Protein AF-A0A1B8ZJS1-F1 (afdb_monomer)

Sequence (62 aa):
GCPIEVTDLDEAIRITADYKEYRHKEKSFSEFDKRQNAYWTDMYEKLTALKKQSLTIKISER

Nearest PDB structures (foldseek):
  3qwe-assembly1_A-2  TM=7.800E-01  e=8.738E+00  Homo sapiens

Organism: NCBI:txid1414727

Structure (mmCIF, N/CA/C/O backbone):
data_AF-A0A1B8ZJS1-F1
#
_entry.id   AF-A0A1B8ZJS1-F1
#
loop_
_atom_site.group_PDB
_atom_site.id
_atom_site.type_symbol
_atom_site.label_atom_id
_atom_site.label_alt_id
_atom_site.label_comp_id
_atom_site.label_asym_id
_atom_site.label_entity_id
_atom_site.label_seq_id
_atom_site.pdbx_PDB_ins_code
_atom_site.Cartn_x
_atom_site.Cartn_y
_atom_site.Cartn_z
_atom_site.occupancy
_atom_site.B_iso_or_equiv
_atom_site.auth_seq_id
_atom_site.auth_comp_id
_atom_site.auth_asym_id
_atom_site.auth_atom_id
_atom_site.pdbx_PDB_model_num
ATOM 1 N N . GLY A 1 1 ? 0.874 16.043 -3.178 1.00 69.88 1 GLY A N 1
ATOM 2 C CA . GLY A 1 1 ? 0.447 14.638 -3.331 1.00 69.88 1 GLY A CA 1
ATOM 3 C C . GLY A 1 1 ? -0.966 14.604 -3.872 1.00 69.88 1 GLY A C 1
ATOM 4 O O . GLY A 1 1 ? -1.645 15.618 -3.768 1.00 69.88 1 GLY A O 1
ATOM 5 N N . CYS A 1 2 ? -1.387 13.482 -4.453 1.00 82.38 2 CYS A N 1
ATOM 6 C CA . CYS A 1 2 ? -2.778 13.263 -4.857 1.00 82.38 2 CYS A CA 1
ATOM 7 C 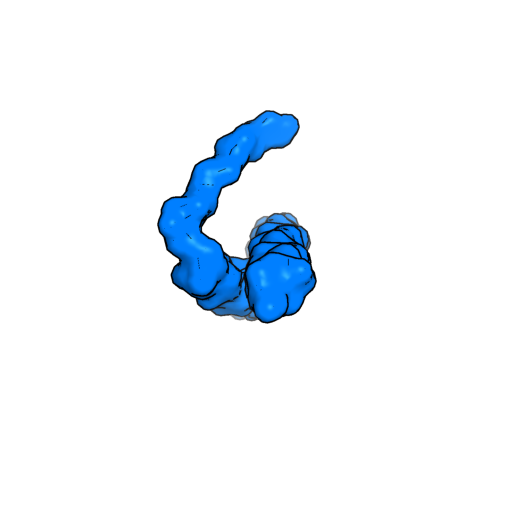C . CYS A 1 2 ? -3.524 12.557 -3.710 1.00 82.38 2 CYS A C 1
ATOM 9 O O . CYS A 1 2 ? -2.958 11.607 -3.160 1.00 82.38 2 CYS A O 1
ATOM 11 N N . PRO A 1 3 ? -4.729 13.002 -3.310 1.00 88.75 3 PRO A N 1
ATOM 12 C CA . PRO A 1 3 ? -5.565 12.255 -2.375 1.00 88.75 3 PRO A CA 1
ATOM 13 C C . PRO A 1 3 ? -5.903 10.868 -2.929 1.00 88.75 3 PRO A C 1
ATOM 15 O O . PRO A 1 3 ? -6.134 10.715 -4.127 1.00 88.75 3 PRO A O 1
ATOM 18 N N . ILE A 1 4 ? -5.936 9.867 -2.052 1.00 88.50 4 ILE A N 1
ATOM 19 C CA . ILE A 1 4 ? -6.322 8.495 -2.390 1.00 88.50 4 ILE A CA 1
ATOM 20 C C . ILE A 1 4 ? -7.511 8.134 -1.511 1.00 88.50 4 ILE A C 1
ATOM 22 O O . ILE A 1 4 ? -7.449 8.285 -0.291 1.00 88.50 4 ILE A O 1
ATOM 26 N N . GLU A 1 5 ? -8.579 7.655 -2.134 1.00 93.44 5 GLU A N 1
ATOM 27 C CA . GLU A 1 5 ? -9.708 7.051 -1.439 1.00 93.44 5 GLU A CA 1
ATOM 28 C C . GLU A 1 5 ? -9.468 5.543 -1.309 1.00 93.44 5 GLU A C 1
ATOM 30 O O . GLU A 1 5 ? -9.142 4.872 -2.289 1.00 93.44 5 GLU A O 1
ATOM 35 N N . VAL A 1 6 ? -9.601 5.013 -0.090 1.00 92.62 6 VAL A N 1
ATOM 36 C CA . VAL A 1 6 ? -9.468 3.579 0.196 1.00 92.62 6 VAL A CA 1
ATOM 37 C C . VAL A 1 6 ? -10.853 3.035 0.515 1.00 92.62 6 VAL A C 1
ATOM 39 O O . VAL A 1 6 ? -11.386 3.286 1.592 1.00 92.62 6 VAL A O 1
ATOM 42 N N . THR A 1 7 ? -11.434 2.305 -0.434 1.00 95.56 7 THR A N 1
ATOM 43 C CA . THR A 1 7 ? -12.784 1.731 -0.315 1.00 95.56 7 THR A CA 1
ATOM 44 C C . THR A 1 7 ? -12.799 0.408 0.450 1.00 95.56 7 THR A C 1
ATOM 46 O O . THR A 1 7 ? -13.755 0.127 1.167 1.00 95.56 7 THR A O 1
ATOM 49 N N . ASP A 1 8 ? -11.723 -0.375 0.342 1.00 96.06 8 ASP A N 1
ATOM 50 C CA . ASP A 1 8 ? -11.484 -1.594 1.113 1.00 96.06 8 ASP A CA 1
ATOM 51 C C . ASP A 1 8 ? -10.040 -1.591 1.633 1.00 96.06 8 ASP A C 1
ATOM 53 O O . ASP A 1 8 ? -9.074 -1.702 0.873 1.00 96.06 8 ASP A O 1
ATOM 57 N N . LEU A 1 9 ? -9.893 -1.418 2.948 1.00 95.62 9 LEU A N 1
ATOM 58 C CA . LEU A 1 9 ? -8.586 -1.319 3.591 1.00 95.62 9 LEU A CA 1
ATOM 59 C C . LEU A 1 9 ? -7.854 -2.665 3.640 1.00 95.62 9 LEU A C 1
ATOM 61 O O . LEU A 1 9 ? -6.628 -2.690 3.546 1.00 95.62 9 LEU A O 1
ATOM 65 N N . ASP A 1 10 ? -8.578 -3.774 3.779 1.00 95.94 10 ASP A N 1
ATOM 66 C CA . ASP A 1 10 ? -7.966 -5.098 3.889 1.00 95.94 10 ASP A CA 1
ATOM 67 C C . ASP A 1 10 ? -7.444 -5.562 2.533 1.00 95.94 10 ASP A C 1
ATOM 69 O O . ASP A 1 10 ? -6.303 -6.024 2.430 1.00 95.94 10 ASP A O 1
ATOM 73 N N . GLU A 1 11 ? -8.232 -5.342 1.485 1.00 96.44 11 GLU A N 1
ATOM 74 C CA . GLU A 1 11 ? -7.826 -5.639 0.117 1.00 96.44 11 GLU A CA 1
ATOM 75 C C . GLU A 1 11 ? -6.660 -4.748 -0.334 1.00 96.44 11 GLU A C 1
ATOM 77 O O . GLU A 1 11 ? -5.699 -5.232 -0.937 1.00 96.44 11 GLU A O 1
ATOM 82 N N . ALA A 1 12 ? -6.668 -3.461 0.030 1.00 96.38 12 ALA A N 1
ATOM 83 C CA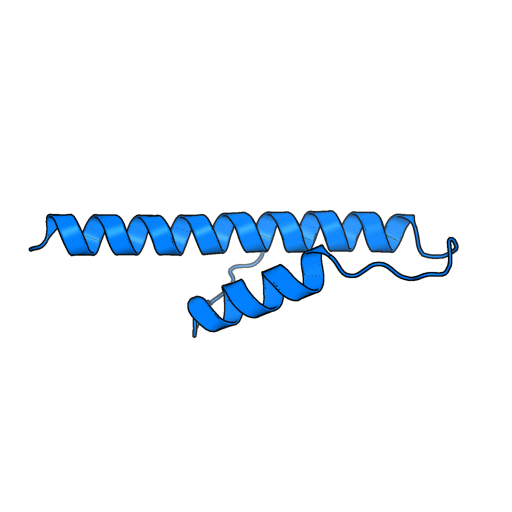 . ALA A 1 12 ? -5.558 -2.559 -0.272 1.00 96.38 12 ALA A CA 1
ATOM 84 C C . ALA A 1 12 ? -4.244 -3.002 0.405 1.00 96.38 12 ALA A C 1
ATOM 86 O O . ALA A 1 12 ? -3.179 -2.981 -0.221 1.00 96.38 12 ALA A O 1
ATOM 87 N N . ILE A 1 13 ? -4.296 -3.449 1.666 1.00 96.38 13 ILE A N 1
ATOM 88 C CA . ILE A 1 13 ? -3.119 -3.996 2.364 1.00 96.38 13 ILE A CA 1
ATOM 89 C C . ILE A 1 13 ? -2.623 -5.266 1.666 1.00 96.38 13 ILE A C 1
ATOM 91 O O . ILE A 1 13 ? -1.420 -5.408 1.451 1.00 96.38 13 ILE A O 1
ATOM 95 N N . ARG A 1 14 ? -3.532 -6.168 1.274 1.00 95.88 14 ARG A N 1
ATOM 96 C CA . ARG A 1 14 ? -3.182 -7.413 0.575 1.00 95.88 14 ARG A CA 1
ATOM 97 C C . ARG A 1 14 ? -2.453 -7.134 -0.739 1.00 95.88 14 ARG A C 1
ATOM 99 O O . ARG A 1 14 ? -1.366 -7.656 -0.957 1.00 95.88 14 ARG A O 1
ATOM 106 N N . ILE A 1 15 ? -3.008 -6.254 -1.573 1.00 94.19 15 ILE A N 1
ATOM 107 C CA . ILE A 1 15 ? -2.410 -5.866 -2.857 1.00 94.19 15 ILE A CA 1
ATOM 108 C C . ILE A 1 15 ? -1.015 -5.273 -2.633 1.00 94.19 15 ILE A C 1
ATOM 110 O O . ILE A 1 15 ? -0.040 -5.708 -3.241 1.00 94.19 15 ILE A O 1
ATOM 114 N N . THR A 1 16 ? -0.884 -4.296 -1.737 1.00 95.06 16 THR A N 1
ATOM 115 C CA . THR A 1 16 ? 0.410 -3.629 -1.517 1.00 95.06 16 THR A CA 1
ATOM 116 C C . THR A 1 16 ? 1.481 -4.551 -0.922 1.00 95.06 16 THR A C 1
ATOM 118 O O . THR A 1 16 ? 2.664 -4.376 -1.226 1.00 95.06 16 THR A O 1
ATOM 121 N N . ALA A 1 17 ? 1.088 -5.575 -0.158 1.00 93.62 17 ALA A N 1
ATOM 122 C CA . ALA A 1 17 ? 1.995 -6.621 0.308 1.00 93.62 17 ALA A CA 1
ATOM 123 C C . ALA A 1 17 ? 2.566 -7.466 -0.844 1.00 93.62 17 ALA A C 1
ATOM 125 O O . ALA A 1 17 ? 3.763 -7.749 -0.839 1.00 93.62 17 ALA A O 1
ATOM 126 N N . ASP A 1 18 ? 1.744 -7.814 -1.838 1.00 90.69 18 ASP A N 1
ATOM 127 C CA . ASP A 1 18 ? 2.173 -8.602 -3.000 1.00 90.69 18 ASP A CA 1
ATOM 128 C C . ASP A 1 18 ? 3.131 -7.793 -3.897 1.00 90.69 18 ASP A C 1
ATOM 130 O O . ASP A 1 18 ? 4.175 -8.280 -4.338 1.00 90.69 18 ASP A O 1
ATOM 134 N N . TYR A 1 19 ? 2.811 -6.518 -4.141 1.00 87.88 19 TYR A N 1
ATOM 135 C CA . TYR A 1 19 ? 3.571 -5.680 -5.073 1.00 87.88 19 TYR A CA 1
ATOM 136 C C . TYR A 1 19 ? 4.888 -5.140 -4.512 1.00 87.88 19 TYR A C 1
ATOM 138 O O . TYR A 1 19 ? 5.817 -4.909 -5.290 1.00 87.88 19 TYR A O 1
ATOM 146 N N . LYS A 1 20 ? 5.030 -4.966 -3.188 1.00 82.88 20 LYS A N 1
ATOM 147 C CA . LYS A 1 20 ? 6.308 -4.504 -2.614 1.00 82.88 20 LYS A CA 1
ATOM 148 C C . LYS A 1 20 ? 7.440 -5.513 -2.831 1.00 82.88 20 LYS A C 1
ATOM 150 O O . LYS A 1 20 ? 8.602 -5.124 -2.863 1.00 82.88 20 LYS A O 1
ATOM 155 N N . GLU A 1 21 ? 7.130 -6.797 -3.002 1.00 77.56 21 GLU A N 1
ATOM 156 C CA . GLU A 1 21 ? 8.133 -7.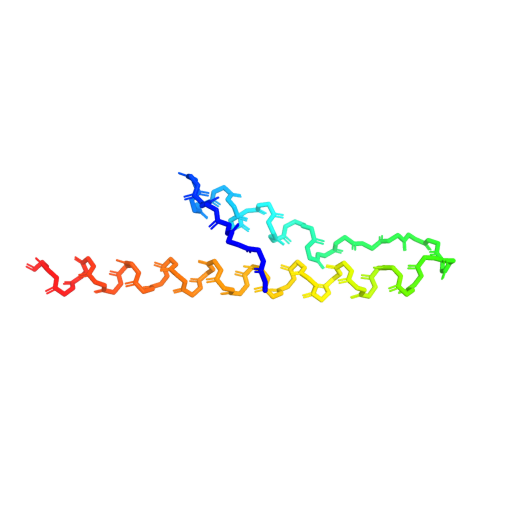859 -3.182 1.00 77.56 21 GLU A CA 1
ATOM 157 C C . GLU A 1 21 ? 8.409 -8.185 -4.654 1.00 77.56 21 GLU A C 1
ATOM 159 O O . GLU A 1 21 ? 9.361 -8.909 -4.965 1.00 77.56 21 GLU A O 1
ATOM 164 N N . TYR A 1 22 ? 7.624 -7.608 -5.567 1.00 74.94 22 TYR A N 1
ATOM 165 C CA . TYR A 1 22 ? 7.755 -7.837 -6.996 1.00 74.94 22 TYR A CA 1
ATOM 166 C C . TYR A 1 22 ? 9.054 -7.226 -7.539 1.00 74.94 22 TYR A C 1
ATOM 168 O O . TYR A 1 22 ? 9.304 -6.027 -7.412 1.00 74.94 22 TYR A O 1
ATOM 176 N N . ARG A 1 23 ? 9.892 -8.062 -8.161 1.00 68.81 23 ARG A N 1
ATOM 177 C CA . ARG A 1 23 ? 11.129 -7.652 -8.841 1.00 68.81 23 ARG A CA 1
ATOM 178 C C . ARG A 1 23 ? 11.257 -8.371 -10.173 1.00 68.81 23 ARG A C 1
ATOM 180 O O . ARG A 1 23 ? 11.054 -9.586 -10.244 1.00 68.81 23 ARG A O 1
ATOM 187 N N . HIS A 1 24 ? 11.634 -7.636 -11.215 1.00 72.81 24 HIS A N 1
ATOM 188 C CA . HIS A 1 24 ? 11.922 -8.236 -12.507 1.00 72.81 24 HIS A CA 1
ATOM 189 C C . HIS A 1 24 ? 13.243 -9.010 -12.423 1.00 72.81 24 HIS A C 1
ATOM 191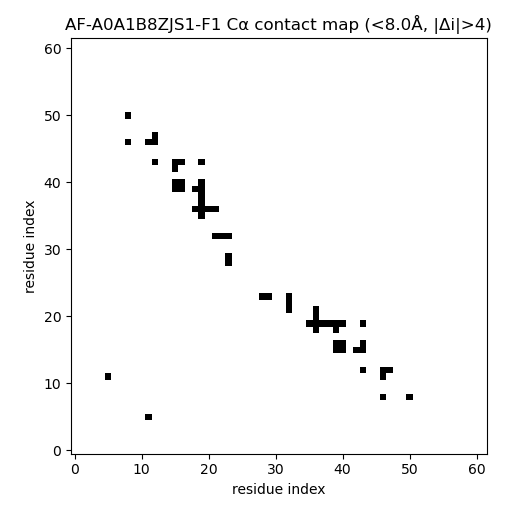 O O . HIS A 1 24 ? 14.209 -8.592 -11.783 1.00 72.81 24 HIS A O 1
ATOM 197 N N . LYS A 1 25 ? 13.298 -10.176 -13.077 1.00 67.12 25 LYS A N 1
ATOM 198 C CA . LYS A 1 25 ? 14.518 -11.004 -13.121 1.00 67.12 25 LYS A CA 1
ATOM 199 C C . LYS A 1 25 ? 15.633 -10.357 -13.951 1.00 67.12 25 LYS A C 1
ATOM 201 O O . LYS A 1 25 ? 16.803 -10.696 -13.785 1.00 67.12 25 LYS A O 1
ATOM 206 N N . GLU A 1 26 ? 15.276 -9.437 -14.840 1.00 67.94 26 GLU A N 1
ATOM 207 C CA . GLU A 1 26 ? 16.205 -8.761 -15.736 1.00 67.94 26 GLU A CA 1
ATOM 208 C C . GLU A 1 26 ? 16.752 -7.475 -15.103 1.00 67.94 26 GLU A C 1
ATOM 210 O O . GLU A 1 26 ? 16.009 -6.584 -14.695 1.00 67.94 26 GLU A O 1
ATOM 215 N N . LYS A 1 27 ? 18.084 -7.352 -15.051 1.00 65.56 27 LYS A N 1
ATOM 216 C CA . LYS A 1 27 ? 18.784 -6.214 -14.420 1.00 65.56 27 LYS A CA 1
ATOM 217 C C . LYS A 1 27 ? 18.538 -4.862 -15.109 1.00 65.56 27 LYS A C 1
ATOM 219 O O . LYS A 1 27 ? 18.826 -3.822 -14.516 1.00 65.56 27 LYS A O 1
ATOM 224 N N . SER A 1 28 ? 18.017 -4.872 -16.334 1.00 67.94 28 SER A N 1
ATOM 225 C CA . SER A 1 28 ? 17.688 -3.691 -17.144 1.00 67.94 28 SER A CA 1
ATOM 226 C C . SER A 1 28 ? 16.647 -2.775 -16.488 1.00 67.94 28 SER A C 1
ATOM 228 O O . SER A 1 28 ? 16.669 -1.574 -16.738 1.00 67.94 28 SER A O 1
ATOM 230 N N . PHE A 1 29 ? 15.801 -3.298 -15.594 1.00 67.50 29 PHE A N 1
ATOM 231 C CA . PHE A 1 29 ? 14.750 -2.528 -14.914 1.00 67.50 29 PHE A CA 1
ATOM 232 C C . PHE A 1 29 ? 15.102 -2.112 -13.480 1.00 67.50 29 PHE A C 1
ATOM 234 O O . PHE A 1 29 ? 14.238 -1.642 -12.746 1.00 67.50 29 PHE A O 1
ATOM 241 N N . SER A 1 30 ? 16.370 -2.228 -13.071 1.00 75.31 30 SER A N 1
ATOM 242 C CA . SER A 1 30 ? 16.762 -2.060 -11.661 1.00 75.31 30 SER A CA 1
ATOM 243 C C . SER A 1 30 ? 16.356 -0.720 -11.025 1.00 75.31 30 SER A C 1
ATOM 245 O O . SER A 1 30 ? 15.967 -0.702 -9.860 1.00 75.31 30 SER A O 1
ATOM 247 N N . GLU A 1 31 ? 16.394 0.395 -11.759 1.00 83.62 31 GLU A N 1
ATOM 248 C CA . GLU A 1 31 ? 15.969 1.704 -11.236 1.00 83.62 31 GLU A CA 1
ATOM 249 C C . GLU A 1 31 ? 14.445 1.835 -11.131 1.00 83.62 31 GLU A C 1
ATOM 251 O O . GLU A 1 31 ? 13.935 2.446 -10.191 1.00 83.62 31 GLU A O 1
ATOM 256 N N . PHE A 1 32 ? 13.706 1.238 -12.066 1.00 84.94 32 PHE A N 1
ATOM 257 C CA . PHE A 1 32 ? 12.248 1.202 -12.012 1.00 84.94 32 PHE A CA 1
ATOM 258 C C . PHE A 1 32 ? 11.770 0.318 -10.855 1.00 84.94 32 PHE A C 1
ATOM 260 O O . PHE A 1 32 ? 10.945 0.752 -10.054 1.00 84.94 32 PHE A O 1
ATOM 267 N N . ASP A 1 33 ? 12.369 -0.862 -10.697 1.00 83.25 33 ASP A N 1
ATOM 268 C CA . ASP A 1 33 ? 12.062 -1.793 -9.610 1.00 83.25 33 ASP A CA 1
ATOM 269 C C . ASP A 1 33 ? 12.326 -1.173 -8.236 1.00 83.25 33 ASP A C 1
ATOM 271 O O . ASP A 1 33 ? 11.514 -1.331 -7.327 1.00 83.25 33 ASP A O 1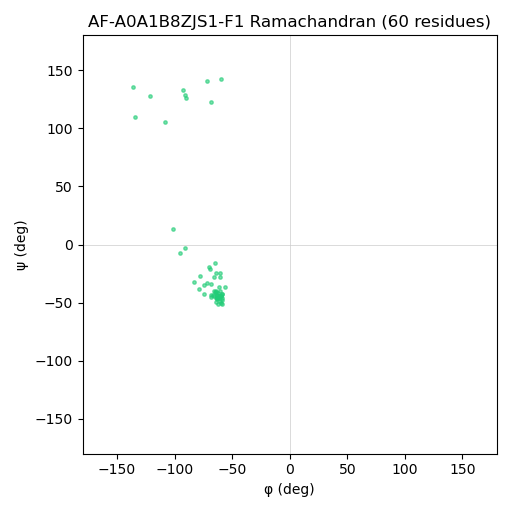
ATOM 275 N N . LYS A 1 34 ? 13.412 -0.402 -8.078 1.00 85.62 34 LYS A N 1
ATOM 276 C CA . LYS A 1 34 ? 13.677 0.351 -6.839 1.00 85.62 34 LYS A CA 1
ATOM 277 C C . LYS A 1 34 ? 12.576 1.366 -6.538 1.00 85.62 34 LYS A C 1
ATOM 279 O O . LYS A 1 34 ? 12.137 1.462 -5.395 1.00 85.62 34 LYS A O 1
ATOM 284 N N . ARG A 1 35 ? 12.124 2.122 -7.547 1.00 89.25 35 ARG A N 1
ATOM 285 C CA . ARG A 1 35 ? 11.059 3.128 -7.378 1.00 89.25 35 ARG A CA 1
ATOM 286 C C . ARG A 1 35 ? 9.726 2.479 -7.022 1.00 89.25 35 ARG A C 1
ATOM 288 O O . ARG A 1 35 ? 9.067 2.939 -6.096 1.00 89.25 35 ARG A O 1
ATOM 295 N N . GLN A 1 36 ? 9.366 1.399 -7.712 1.00 89.81 36 GLN A N 1
ATOM 296 C CA . GLN A 1 36 ? 8.150 0.643 -7.423 1.00 89.81 36 GLN A CA 1
ATOM 297 C C . GLN A 1 36 ? 8.205 0.025 -6.026 1.00 89.81 36 GLN A C 1
ATOM 299 O O . GLN A 1 36 ? 7.257 0.170 -5.263 1.00 89.81 36 GLN A O 1
ATOM 304 N N . ASN A 1 37 ? 9.324 -0.597 -5.651 1.00 89.00 37 ASN A N 1
ATOM 305 C CA . ASN A 1 37 ? 9.504 -1.168 -4.320 1.00 89.00 37 ASN A CA 1
ATOM 306 C C . ASN A 1 37 ? 9.358 -0.105 -3.219 1.00 89.00 37 ASN A C 1
ATOM 308 O O . ASN A 1 37 ? 8.622 -0.334 -2.260 1.00 89.00 37 ASN A O 1
ATOM 312 N N . ALA A 1 38 ? 9.990 1.062 -3.378 1.00 91.94 38 ALA A N 1
ATOM 313 C CA . ALA A 1 38 ? 9.864 2.159 -2.423 1.00 91.94 38 ALA A CA 1
ATOM 314 C C . ALA A 1 38 ? 8.413 2.654 -2.310 1.00 91.94 38 ALA A C 1
ATOM 316 O O . ALA A 1 38 ? 7.903 2.811 -1.203 1.00 91.94 38 ALA A O 1
ATOM 317 N N . TYR A 1 39 ? 7.731 2.838 -3.444 1.00 92.44 39 TYR A N 1
ATOM 318 C CA . TYR A 1 39 ? 6.332 3.263 -3.478 1.00 92.44 39 TYR A CA 1
ATOM 319 C C . TYR A 1 39 ? 5.392 2.254 -2.799 1.00 92.44 39 TYR A C 1
ATOM 321 O O . TYR A 1 39 ? 4.608 2.623 -1.926 1.00 92.44 39 TYR A O 1
ATOM 329 N N . TRP A 1 40 ? 5.480 0.974 -3.166 1.00 94.06 40 TRP A N 1
ATOM 330 C CA . TRP A 1 40 ? 4.603 -0.062 -2.618 1.00 94.06 40 TRP A CA 1
ATOM 331 C C . TRP A 1 40 ? 4.871 -0.333 -1.139 1.00 94.06 40 TRP A C 1
ATOM 333 O O . TRP A 1 40 ? 3.927 -0.583 -0.391 1.00 94.06 40 TRP A O 1
ATOM 343 N N . THR A 1 41 ? 6.130 -0.232 -0.704 1.00 94.44 41 THR A N 1
ATOM 344 C CA . THR A 1 41 ? 6.491 -0.346 0.716 1.00 94.44 41 THR A CA 1
ATOM 345 C C . THR A 1 41 ? 5.878 0.794 1.527 1.00 94.44 41 THR A C 1
ATOM 347 O O . THR A 1 41 ? 5.191 0.532 2.511 1.00 94.44 41 T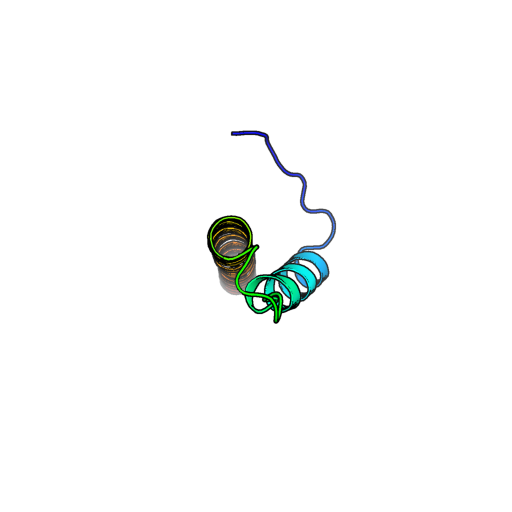HR A O 1
ATOM 350 N N . ASP A 1 42 ? 6.038 2.041 1.076 1.00 95.19 42 ASP A N 1
ATOM 351 C CA . ASP A 1 42 ? 5.460 3.218 1.738 1.00 95.19 42 ASP A CA 1
ATOM 352 C C . ASP A 1 42 ? 3.924 3.130 1.829 1.00 95.19 42 ASP A C 1
ATOM 354 O O . ASP A 1 42 ? 3.338 3.389 2.884 1.00 95.19 42 ASP A O 1
ATOM 358 N N . MET A 1 43 ? 3.258 2.687 0.757 1.00 95.06 43 MET A N 1
ATOM 359 C CA . MET A 1 43 ? 1.807 2.473 0.766 1.00 95.06 43 MET A CA 1
ATOM 360 C C . MET A 1 43 ? 1.380 1.371 1.745 1.00 95.06 43 MET A C 1
ATOM 362 O O . MET A 1 43 ? 0.453 1.582 2.529 1.00 95.06 43 MET A O 1
ATOM 366 N N . TYR A 1 44 ? 2.060 0.221 1.746 1.00 96.19 44 TYR A N 1
ATOM 367 C CA . TYR A 1 44 ? 1.757 -0.892 2.652 1.00 96.19 44 TYR A CA 1
ATOM 368 C C . TYR A 1 44 ? 1.882 -0.485 4.128 1.00 96.19 44 TYR A C 1
ATOM 370 O O . T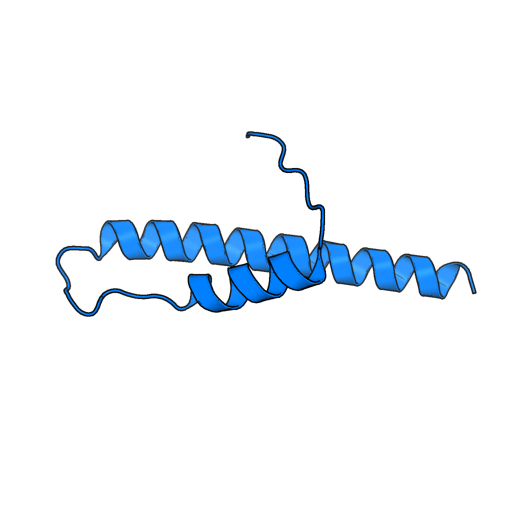YR A 1 44 ? 1.006 -0.788 4.947 1.00 96.19 44 TYR A O 1
ATOM 378 N N . GLU A 1 45 ? 2.950 0.236 4.473 1.00 96.56 45 GLU A N 1
ATOM 379 C CA . GLU A 1 45 ? 3.192 0.712 5.835 1.00 96.56 45 GLU A CA 1
ATOM 380 C C . GLU A 1 45 ? 2.100 1.681 6.296 1.00 96.56 45 GLU A C 1
ATOM 382 O O . GLU A 1 45 ? 1.548 1.517 7.390 1.00 96.56 45 GLU A O 1
ATOM 387 N N . LYS A 1 46 ? 1.725 2.641 5.443 1.00 95.62 46 LYS A N 1
ATOM 388 C CA . LYS A 1 46 ? 0.666 3.615 5.741 1.00 95.62 46 LYS A CA 1
ATOM 389 C C . LYS A 1 46 ? -0.693 2.952 5.936 1.00 95.62 46 LYS A C 1
ATOM 391 O O . LYS A 1 46 ? -1.367 3.234 6.927 1.00 95.62 46 LYS A O 1
ATOM 396 N N . LEU A 1 47 ? -1.086 2.039 5.048 1.00 96.19 47 LEU A N 1
ATOM 397 C CA . LEU A 1 47 ? -2.360 1.321 5.162 1.00 96.19 47 LEU A CA 1
ATOM 398 C C . LEU A 1 47 ? -2.400 0.435 6.418 1.00 96.19 47 LEU A C 1
ATOM 400 O O . LEU A 1 47 ? -3.392 0.416 7.147 1.00 96.19 47 LEU A O 1
ATOM 404 N N . THR A 1 48 ? -1.291 -0.236 6.738 1.00 96.25 48 THR A N 1
ATOM 405 C CA . THR A 1 48 ? -1.176 -1.048 7.958 1.00 96.25 48 THR A CA 1
ATOM 406 C C . THR A 1 48 ? -1.276 -0.190 9.222 1.00 96.25 48 THR A C 1
ATOM 408 O O . THR A 1 48 ? -1.928 -0.585 10.194 1.00 96.25 48 THR A O 1
ATOM 411 N N . ALA A 1 49 ? -0.653 0.992 9.228 1.00 96.12 49 ALA A N 1
ATOM 412 C CA . ALA A 1 49 ? -0.756 1.939 10.334 1.00 96.12 49 ALA A CA 1
ATOM 413 C C . ALA A 1 49 ? -2.199 2.432 10.527 1.00 96.12 49 ALA A C 1
ATOM 415 O O . ALA A 1 49 ? -2.684 2.440 11.660 1.00 96.12 49 ALA A O 1
ATOM 416 N N . LEU A 1 50 ? -2.907 2.751 9.437 1.00 94.62 50 LEU A N 1
ATOM 417 C CA . LEU A 1 50 ? -4.326 3.121 9.477 1.00 94.62 50 LEU A CA 1
ATOM 418 C C . LEU A 1 50 ? -5.181 2.005 10.091 1.00 94.62 50 LEU A C 1
ATOM 420 O O . LEU A 1 50 ? -5.940 2.261 11.024 1.00 94.62 50 LEU A O 1
ATOM 424 N N . LYS A 1 51 ? -4.996 0.749 9.659 1.00 94.88 51 LYS A N 1
ATOM 425 C CA . LYS A 1 51 ? -5.737 -0.399 10.211 1.00 94.88 51 LYS A CA 1
ATOM 426 C C . LYS A 1 51 ? -5.510 -0.565 11.715 1.00 94.88 51 LYS A C 1
ATOM 428 O O . LYS A 1 51 ? -6.462 -0.793 12.462 1.00 94.88 51 LYS A O 1
ATOM 433 N N . LYS A 1 52 ? -4.262 -0.421 12.176 1.00 94.12 52 LYS A N 1
ATOM 434 C CA . LYS A 1 52 ? -3.922 -0.472 13.608 1.00 94.12 52 LYS A CA 1
ATOM 435 C C . LYS A 1 52 ? -4.612 0.641 14.393 1.00 94.12 52 LYS A C 1
ATOM 437 O O . LYS A 1 52 ? -5.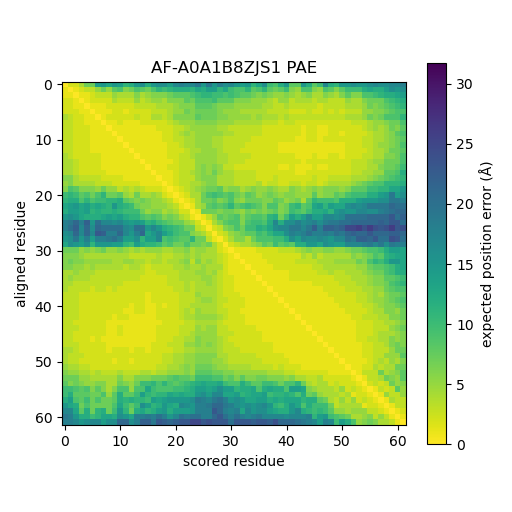194 0.362 15.433 1.00 94.12 52 LYS A O 1
ATOM 442 N N . GLN A 1 53 ? -4.591 1.873 13.887 1.00 92.12 53 GLN A N 1
ATOM 443 C CA . GLN A 1 53 ? -5.255 3.007 14.538 1.00 92.12 53 GLN A CA 1
ATOM 444 C C . GLN A 1 53 ? -6.770 2.797 14.636 1.00 92.12 53 GLN A C 1
ATOM 446 O O . GLN A 1 53 ? -7.339 2.983 15.709 1.00 92.12 53 GLN A O 1
ATOM 451 N N . SER A 1 54 ? -7.418 2.327 13.565 1.00 88.19 54 SER A N 1
ATOM 452 C CA . SER A 1 54 ? -8.849 2.005 13.592 1.00 88.19 54 SER A CA 1
ATOM 453 C C . SER A 1 54 ? -9.189 0.901 14.596 1.00 88.19 54 SER A C 1
ATOM 455 O O . SER A 1 54 ? -10.233 0.965 15.240 1.00 88.19 54 SER A O 1
ATOM 457 N N . LEU A 1 55 ? -8.327 -0.106 14.758 1.00 86.56 55 LEU A N 1
ATOM 458 C CA . LEU A 1 55 ? -8.506 -1.148 15.774 1.00 86.56 55 LEU A CA 1
ATOM 459 C C . LEU A 1 55 ? -8.365 -0.589 17.194 1.00 86.56 55 LEU A C 1
ATOM 461 O O . LEU A 1 55 ? -9.187 -0.906 18.049 1.00 86.56 55 LEU A O 1
ATOM 465 N N . THR A 1 56 ? -7.370 0.267 17.434 1.00 84.81 56 THR A N 1
ATOM 466 C CA . THR A 1 56 ? -7.174 0.923 18.735 1.00 84.81 56 THR A CA 1
ATOM 467 C C . THR A 1 56 ? -8.383 1.772 19.128 1.00 84.81 56 THR A C 1
ATOM 469 O O . THR A 1 56 ? -8.845 1.670 20.262 1.00 84.81 56 THR A O 1
ATOM 472 N N . ILE A 1 57 ? -8.942 2.551 18.194 1.00 82.81 57 ILE A N 1
ATOM 473 C CA . ILE A 1 57 ? -10.150 3.359 18.436 1.00 82.81 57 ILE A CA 1
ATOM 474 C C . ILE A 1 57 ? -11.331 2.454 18.812 1.00 82.81 57 ILE A C 1
ATOM 476 O O . ILE A 1 57 ? -11.949 2.659 19.851 1.00 82.81 57 ILE A O 1
ATOM 480 N N . LYS A 1 58 ? -11.572 1.376 18.049 1.00 78.56 58 LYS A N 1
ATOM 481 C CA . LYS A 1 58 ? -12.664 0.423 18.327 1.00 78.56 58 LYS A CA 1
ATOM 482 C C . LYS A 1 58 ? -12.555 -0.278 19.685 1.00 78.56 58 LYS A C 1
ATOM 484 O O . LYS A 1 58 ? -13.569 -0.720 20.214 1.00 78.56 58 LYS A O 1
ATOM 489 N N . ILE A 1 59 ? -11.346 -0.449 20.220 1.00 78.88 59 ILE A N 1
ATOM 490 C CA . ILE A 1 59 ? -11.132 -1.035 21.552 1.00 78.88 59 ILE A CA 1
ATOM 491 C C . ILE A 1 59 ? -11.409 -0.001 22.643 1.00 78.88 59 ILE A C 1
ATOM 493 O O . ILE A 1 59 ? -11.987 -0.353 23.661 1.00 78.88 59 ILE A O 1
ATOM 497 N N . SER A 1 60 ? -11.025 1.259 22.428 1.00 76.81 60 SER A N 1
ATOM 498 C CA . SER A 1 60 ? -11.262 2.340 23.391 1.00 76.81 60 SER A CA 1
ATOM 499 C C . SER A 1 60 ? -12.737 2.746 23.514 1.00 76.81 60 SER A C 1
ATOM 501 O O . SER A 1 60 ? -13.092 3.397 24.492 1.00 76.81 60 SER A O 1
ATOM 503 N N . GLU A 1 61 ? -13.572 2.419 22.525 1.00 73.75 61 GLU A N 1
ATOM 504 C CA . GLU A 1 61 ? -15.022 2.683 22.509 1.00 73.75 61 GLU A CA 1
ATOM 505 C C . GLU A 1 61 ? -15.869 1.533 23.096 1.00 73.75 61 GLU A C 1
ATOM 507 O O . GLU A 1 61 ? -17.094 1.653 23.154 1.00 73.75 61 GLU A O 1
ATOM 512 N N . ARG A 1 62 ? -15.246 0.415 23.499 1.00 58.47 62 ARG A N 1
ATOM 513 C CA . ARG A 1 62 ? -15.908 -0.738 24.137 1.00 58.47 62 ARG A CA 1
ATOM 514 C C . A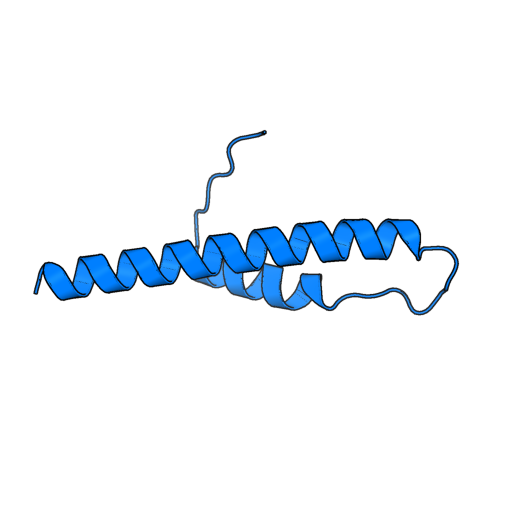RG A 1 62 ? -15.812 -0.678 25.653 1.00 58.47 62 ARG A C 1
ATOM 516 O O . ARG A 1 62 ? -16.802 -1.107 26.285 1.00 58.47 62 ARG A O 1
#

Radius of gyration: 14.87 Å; Cα contacts (8 Å, |Δi|>4): 30; chains: 1; bounding box: 35×26×41 Å

pLDDT: mean 86.51, std 10.15, range [58.47, 96.56]

Foldseek 3Di:
DDDDDDPDLVVQLVVLVVFLPDDDPDCVCVVVNVVSNVVSVVSNVVSVVVVVVVVVVVVVVD

Mean predicted aligned error: 5.93 Å

Solvent-accessible surface area (backbone atoms only — not comparable to full-atom values): 3690 Å² total; per-residue (Å²): 136,80,90,79,87,78,92,51,66,67,61,51,35,52,53,25,58,59,51,32,72,54,68,75,93,55,78,91,45,52,71,58,40,52,52,47,26,54,52,24,42,55,51,27,54,52,49,50,51,50,54,52,51,56,52,53,52,61,58,76,76,107

Secondary structure (DSSP, 8-state):
------S-HHHHHHHHHHHHT---SSGGGHHHHHHHHHHHHHHHHHHHHHHHHHHHHHHHT-